Protein AF-A0A539D4J7-F1 (afdb_monomer)

Mean predicted aligned error: 3.65 Å

Structure (mmCIF, N/CA/C/O backbone):
data_AF-A0A539D4J7-F1
#
_entry.id   AF-A0A539D4J7-F1
#
loop_
_atom_site.group_PDB
_atom_site.id
_atom_site.type_symbol
_atom_site.label_atom_id
_atom_site.label_alt_id
_atom_site.label_comp_id
_atom_site.label_asym_id
_atom_site.label_entity_id
_atom_site.label_seq_id
_atom_site.pdbx_PDB_ins_code
_atom_site.Cartn_x
_atom_site.Cartn_y
_atom_site.Cartn_z
_atom_site.occupancy
_atom_site.B_iso_or_equiv
_atom_site.auth_seq_id
_atom_site.auth_comp_id
_atom_site.auth_asym_id
_atom_site.auth_atom_id
_atom_site.pdbx_PDB_model_num
ATOM 1 N N . PRO A 1 1 ? 16.917 -1.258 -17.026 1.00 84.56 1 PRO A N 1
ATOM 2 C CA . PRO A 1 1 ? 16.348 0.087 -16.740 1.00 84.56 1 PRO A CA 1
ATOM 3 C C . PRO A 1 1 ? 14.878 0.024 -16.319 1.00 84.56 1 PRO A C 1
ATOM 5 O O . PRO A 1 1 ? 14.536 0.522 -15.257 1.00 84.56 1 PRO A O 1
ATOM 8 N N . GLU A 1 2 ? 14.044 -0.652 -17.111 1.00 90.31 2 GLU A N 1
ATOM 9 C CA . GLU A 1 2 ? 12.601 -0.787 -16.871 1.00 90.31 2 GLU A CA 1
ATOM 10 C C . GLU A 1 2 ? 12.265 -1.505 -15.555 1.00 90.31 2 GLU A C 1
ATOM 12 O O . GLU A 1 2 ? 11.533 -0.960 -14.740 1.00 90.31 2 GLU A O 1
ATOM 17 N N . ALA A 1 3 ? 12.906 -2.644 -15.266 1.00 93.00 3 ALA A N 1
ATOM 18 C CA . ALA A 1 3 ? 12.726 -3.348 -13.991 1.00 93.00 3 ALA A CA 1
ATOM 19 C C . ALA A 1 3 ? 13.083 -2.486 -12.761 1.00 93.00 3 ALA A C 1
ATOM 21 O O . ALA A 1 3 ? 12.418 -2.556 -11.734 1.00 93.00 3 ALA A O 1
ATOM 22 N N . LEU A 1 4 ? 14.105 -1.627 -12.869 1.00 96.62 4 LEU A N 1
ATOM 23 C CA . LEU A 1 4 ? 14.480 -0.712 -11.785 1.00 96.62 4 LEU A CA 1
ATOM 24 C C . LEU A 1 4 ? 13.435 0.396 -11.595 1.00 96.62 4 LEU A C 1
ATOM 26 O O . LEU A 1 4 ? 13.122 0.752 -10.464 1.00 96.62 4 LEU A O 1
ATOM 30 N N . MET A 1 5 ? 12.888 0.933 -12.690 1.00 95.69 5 MET A N 1
ATOM 31 C CA . MET A 1 5 ? 11.793 1.905 -12.634 1.00 95.69 5 MET A CA 1
ATOM 32 C C . MET A 1 5 ? 10.526 1.285 -12.039 1.00 95.69 5 MET A C 1
ATOM 34 O O . MET A 1 5 ? 9.884 1.910 -11.197 1.00 95.69 5 MET A O 1
ATOM 38 N N . HIS A 1 6 ? 10.198 0.052 -12.428 1.00 94.69 6 HIS A N 1
ATOM 39 C CA . HIS A 1 6 ? 9.056 -0.687 -11.893 1.00 94.69 6 HIS A CA 1
ATOM 40 C C . HIS A 1 6 ? 9.194 -0.920 -10.382 1.00 94.69 6 HIS A C 1
ATOM 42 O O . HIS A 1 6 ? 8.288 -0.584 -9.619 1.00 94.69 6 HIS A O 1
ATOM 48 N N . GLU A 1 7 ? 10.366 -1.354 -9.914 1.00 96.38 7 GLU A N 1
ATOM 49 C CA . GLU A 1 7 ? 10.624 -1.491 -8.476 1.00 96.38 7 GLU A CA 1
ATOM 50 C C . GLU A 1 7 ? 10.628 -0.152 -7.730 1.00 96.38 7 GLU A C 1
ATOM 52 O O . GLU A 1 7 ? 10.130 -0.076 -6.604 1.00 96.38 7 GLU A O 1
ATOM 57 N N . ALA A 1 8 ? 11.127 0.925 -8.343 1.00 97.56 8 ALA A N 1
ATOM 58 C CA . ALA A 1 8 ? 11.066 2.263 -7.758 1.00 97.56 8 ALA A CA 1
ATOM 59 C C . ALA A 1 8 ? 9.615 2.748 -7.600 1.00 97.56 8 ALA A C 1
ATOM 61 O O . ALA A 1 8 ? 9.257 3.301 -6.558 1.00 97.56 8 ALA A O 1
ATOM 62 N N . MET A 1 9 ? 8.758 2.482 -8.590 1.00 95.81 9 MET A N 1
ATOM 63 C CA . MET A 1 9 ? 7.323 2.754 -8.510 1.00 95.81 9 MET A CA 1
ATOM 64 C C . MET A 1 9 ? 6.683 1.956 -7.369 1.00 95.81 9 MET A C 1
ATOM 66 O O . MET A 1 9 ? 6.005 2.534 -6.517 1.00 95.81 9 MET A O 1
ATOM 70 N N . ARG A 1 10 ? 6.953 0.648 -7.274 1.00 96.94 10 ARG A N 1
ATOM 71 C CA . ARG A 1 10 ? 6.429 -0.182 -6.178 1.00 96.94 10 ARG A CA 1
ATOM 72 C C . ARG A 1 10 ? 6.932 0.269 -4.809 1.00 96.94 10 ARG A C 1
ATOM 74 O O . ARG A 1 10 ? 6.166 0.273 -3.846 1.00 96.94 10 ARG A O 1
ATOM 81 N N . ALA A 1 11 ? 8.192 0.686 -4.706 1.00 97.88 11 ALA A N 1
ATOM 82 C CA . ALA A 1 11 ? 8.751 1.253 -3.483 1.00 97.88 11 ALA A CA 1
ATOM 83 C C . ALA A 1 11 ? 8.049 2.559 -3.083 1.00 97.88 11 ALA A C 1
ATOM 85 O O . ALA A 1 11 ? 7.734 2.737 -1.906 1.00 97.88 11 ALA A O 1
ATOM 86 N N . ASN A 1 12 ? 7.740 3.429 -4.047 1.00 97.81 12 ASN A N 1
ATOM 87 C CA . ASN A 1 12 ? 6.978 4.650 -3.802 1.00 97.81 12 ASN A CA 1
ATOM 88 C C . ASN A 1 12 ? 5.563 4.345 -3.284 1.00 97.81 12 ASN A C 1
ATOM 90 O O . ASN A 1 12 ? 5.163 4.905 -2.267 1.00 97.81 12 ASN A O 1
ATOM 94 N N . VAL A 1 13 ? 4.850 3.398 -3.903 1.00 98.00 13 VAL A N 1
ATOM 95 C CA . VAL A 1 13 ? 3.519 2.964 -3.441 1.00 98.00 13 VAL A CA 1
ATOM 96 C C . VAL A 1 13 ? 3.579 2.426 -2.008 1.00 98.00 13 VAL A C 1
ATOM 98 O O . VAL A 1 13 ? 2.761 2.814 -1.174 1.00 98.00 13 VAL A O 1
ATOM 101 N N . ARG A 1 14 ? 4.569 1.581 -1.680 1.00 97.62 14 ARG A N 1
ATOM 102 C CA . ARG A 1 14 ? 4.773 1.086 -0.305 1.00 97.62 14 ARG A CA 1
ATOM 103 C C . ARG A 1 14 ? 4.992 2.234 0.682 1.00 97.62 14 ARG A C 1
ATOM 105 O O . ARG A 1 14 ? 4.376 2.252 1.746 1.00 97.62 14 ARG A O 1
ATOM 112 N N . ALA A 1 15 ? 5.838 3.199 0.323 1.00 97.69 15 ALA A N 1
ATOM 113 C CA . ALA A 1 15 ? 6.112 4.364 1.157 1.00 97.69 15 ALA A CA 1
ATOM 114 C C . ALA A 1 15 ? 4.854 5.221 1.376 1.00 97.69 15 ALA A C 1
ATOM 116 O O . ALA A 1 15 ? 4.559 5.578 2.513 1.00 97.69 15 ALA A O 1
ATOM 117 N N . ALA A 1 16 ? 4.078 5.485 0.323 1.00 97.25 16 ALA A N 1
ATOM 118 C CA . ALA A 1 16 ? 2.836 6.248 0.401 1.00 97.25 16 ALA A CA 1
ATOM 119 C C . ALA A 1 16 ? 1.777 5.550 1.270 1.00 97.25 16 ALA A C 1
ATOM 121 O O . ALA A 1 16 ? 1.163 6.193 2.119 1.00 97.25 16 ALA A O 1
ATOM 122 N N . VAL A 1 17 ? 1.602 4.230 1.128 1.00 97.19 17 VAL A N 1
ATOM 123 C CA . VAL A 1 17 ? 0.693 3.455 1.992 1.00 97.19 17 VAL A CA 1
ATOM 124 C C . VAL A 1 17 ? 1.106 3.574 3.458 1.00 97.19 17 VAL A C 1
ATOM 126 O O . VAL A 1 17 ? 0.256 3.830 4.306 1.00 97.19 17 VAL A O 1
ATOM 129 N N . ASN A 1 18 ? 2.398 3.438 3.765 1.00 95.56 18 ASN A N 1
ATOM 130 C CA . ASN A 1 18 ? 2.887 3.580 5.138 1.00 95.56 18 ASN A CA 1
ATOM 131 C C . ASN A 1 18 ? 2.689 5.000 5.680 1.00 95.56 18 ASN A C 1
ATOM 133 O O . ASN A 1 18 ? 2.291 5.163 6.829 1.00 95.56 18 ASN A O 1
ATOM 137 N N . GLN A 1 19 ? 2.891 6.027 4.854 1.00 96.50 19 GLN A N 1
ATOM 138 C CA . GLN A 1 19 ? 2.601 7.406 5.243 1.00 96.50 19 GLN A CA 1
ATOM 139 C C . GLN A 1 19 ? 1.109 7.636 5.499 1.00 96.50 19 GLN A C 1
ATOM 141 O O . GLN A 1 19 ? 0.769 8.298 6.467 1.00 96.50 19 GLN A O 1
ATOM 146 N N . LEU A 1 20 ? 0.201 7.072 4.700 1.00 95.25 20 LEU A N 1
ATOM 147 C CA . LEU A 1 20 ? -1.241 7.189 4.954 1.00 95.25 20 LEU A CA 1
ATOM 148 C C . LEU A 1 20 ? -1.665 6.475 6.242 1.00 95.25 20 LEU A C 1
ATOM 150 O O . LEU A 1 20 ? -2.560 6.949 6.936 1.00 95.25 20 LEU A O 1
ATOM 154 N N . LYS A 1 21 ? -1.009 5.359 6.571 1.00 94.06 21 LYS A N 1
ATOM 155 C CA . LYS A 1 21 ? -1.272 4.598 7.797 1.00 94.06 21 LYS A CA 1
ATOM 156 C C . LYS A 1 21 ? -0.788 5.283 9.073 1.00 94.06 21 LYS A C 1
ATOM 158 O O . LYS A 1 21 ? -1.288 4.918 10.124 1.00 94.06 21 LYS A O 1
ATOM 163 N N . HIS A 1 22 ? 0.173 6.207 8.995 1.00 93.94 22 HIS A N 1
ATOM 164 C CA . HIS A 1 22 ? 0.857 6.767 10.177 1.00 93.94 22 HIS A CA 1
ATOM 165 C C . HIS A 1 22 ? 1.002 8.297 10.173 1.00 93.94 22 HIS A C 1
ATOM 167 O O . HIS A 1 22 ? 1.556 8.888 11.094 1.00 93.94 22 HIS A O 1
ATOM 173 N N . GLY A 1 23 ? 0.605 8.957 9.089 1.00 89.25 23 GLY A N 1
ATOM 174 C CA . GLY A 1 23 ? 0.744 10.401 8.905 1.00 89.25 23 GLY A CA 1
ATOM 175 C C . GLY A 1 23 ? -0.492 11.181 9.344 1.00 89.25 23 GLY A C 1
ATOM 176 O O . GLY A 1 23 ? -0.535 12.398 9.181 1.00 89.25 23 GLY A O 1
ATOM 177 N N . SER A 1 24 ? -1.522 10.497 9.848 1.00 94.56 24 SER A N 1
ATOM 178 C CA . SER A 1 24 ? -2.782 11.106 10.250 1.00 94.56 24 SER A CA 1
ATOM 179 C C . SER A 1 24 ? -3.463 10.267 11.321 1.00 94.56 24 SER A C 1
ATOM 181 O O . SER A 1 24 ? -4.007 9.202 11.029 1.00 94.56 24 SER A O 1
ATOM 183 N N . GLY A 1 25 ? -3.568 10.825 12.528 1.00 93.69 25 GLY A N 1
ATOM 184 C CA . GLY A 1 25 ? -4.300 10.189 13.625 1.00 93.69 25 GLY A CA 1
ATOM 185 C C . GLY A 1 25 ? -5.775 9.905 13.298 1.00 93.69 25 GLY A C 1
ATOM 186 O O . GLY A 1 25 ? -6.377 9.007 13.876 1.00 93.69 25 GLY A O 1
ATOM 187 N N . ILE A 1 26 ? -6.382 10.628 12.346 1.00 95.12 26 ILE A N 1
ATOM 188 C CA . ILE A 1 26 ? -7.739 10.317 11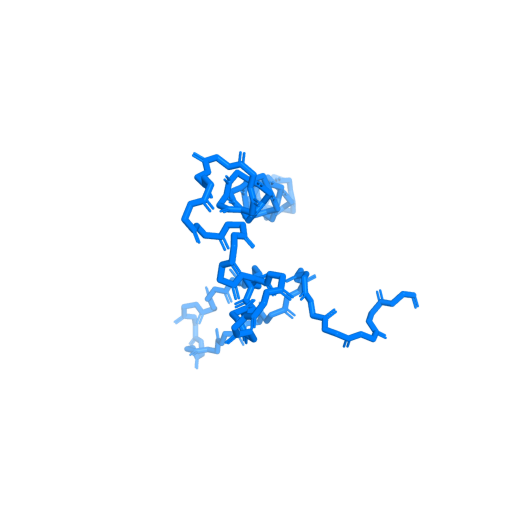.868 1.00 95.12 26 ILE A CA 1
ATOM 189 C C . ILE A 1 26 ? -7.736 8.988 11.111 1.00 95.12 26 ILE A C 1
ATOM 191 O O . ILE A 1 26 ? -8.565 8.127 11.393 1.00 95.12 26 ILE A O 1
ATOM 195 N N . LEU A 1 27 ? -6.816 8.819 10.158 1.00 94.75 27 LEU A N 1
ATOM 196 C CA . LEU A 1 27 ? -6.723 7.595 9.364 1.00 94.75 27 LEU A CA 1
ATOM 197 C C . LEU A 1 27 ? -6.322 6.404 10.233 1.00 94.75 27 LEU A C 1
ATOM 199 O O . LEU A 1 27 ? -6.933 5.351 10.101 1.00 94.75 27 LEU A O 1
ATOM 203 N N . GLU A 1 28 ? -5.388 6.590 11.166 1.00 95.38 28 GLU A N 1
ATOM 204 C CA . GLU A 1 28 ? -5.008 5.579 12.163 1.00 95.38 28 GLU A CA 1
ATOM 205 C C . GLU A 1 28 ? -6.225 5.080 12.946 1.00 95.38 28 GLU A C 1
ATOM 207 O O . GLU A 1 28 ? -6.534 3.890 12.920 1.00 95.38 28 GLU A O 1
ATOM 212 N N . ASN A 1 29 ? -7.001 5.999 13.532 1.00 95.75 29 ASN A N 1
ATOM 213 C CA . ASN A 1 29 ? -8.219 5.642 14.256 1.00 95.75 29 ASN A CA 1
ATOM 214 C C . ASN A 1 29 ? -9.224 4.894 13.366 1.00 95.75 29 ASN A C 1
ATOM 216 O O . ASN A 1 29 ? -9.875 3.952 13.821 1.00 95.75 29 ASN A O 1
ATOM 220 N N . LEU A 1 30 ? -9.382 5.294 12.101 1.00 96.56 30 LEU A N 1
ATOM 221 C CA . LEU A 1 30 ? -10.282 4.612 11.166 1.00 96.56 30 LEU A CA 1
ATOM 222 C C . LEU A 1 30 ? -9.795 3.201 10.815 1.00 96.56 30 LEU A C 1
ATOM 224 O O . LEU A 1 30 ? -10.620 2.292 10.694 1.00 96.56 30 LEU A O 1
ATOM 228 N N . ILE A 1 31 ? -8.484 3.017 10.665 1.00 94.25 31 ILE A N 1
ATOM 229 C CA . ILE A 1 31 ? -7.870 1.720 10.373 1.00 94.25 31 ILE A CA 1
ATOM 230 C C . ILE A 1 31 ? -8.057 0.772 11.558 1.00 94.25 31 ILE A C 1
ATOM 232 O O . ILE A 1 31 ? -8.536 -0.345 11.381 1.00 94.25 31 ILE A O 1
ATOM 236 N N . GLU A 1 32 ? -7.739 1.228 12.769 1.00 92.88 32 GLU A N 1
ATOM 237 C CA . GLU A 1 32 ? -7.764 0.390 13.970 1.00 92.88 32 GLU A CA 1
ATOM 238 C C . GLU A 1 32 ? -9.181 0.059 14.445 1.00 92.88 32 GLU A C 1
ATOM 240 O O . GLU A 1 32 ? -9.441 -1.054 14.897 1.00 92.88 32 GLU A O 1
ATOM 245 N N . SER A 1 33 ? -10.108 1.018 14.354 1.00 92.50 33 SER A N 1
ATOM 246 C CA . SER A 1 33 ? -11.409 0.912 15.032 1.00 92.50 33 SER A CA 1
ATOM 247 C C . SER A 1 33 ? -12.620 0.880 14.104 1.00 92.50 33 SER A C 1
ATOM 249 O O . SER A 1 33 ? -13.719 0.560 14.557 1.00 92.50 33 SER A O 1
ATOM 251 N N . ARG A 1 34 ? -12.462 1.225 12.816 1.00 89.00 34 ARG A N 1
ATOM 252 C CA . ARG A 1 34 ? -13.601 1.406 11.892 1.00 89.00 34 ARG A CA 1
ATOM 253 C C . ARG A 1 34 ? -13.498 0.621 10.587 1.00 89.00 34 ARG A C 1
ATOM 255 O O . ARG A 1 34 ? -14.316 0.833 9.696 1.00 89.00 34 ARG A O 1
ATOM 262 N N . GLY A 1 35 ? -12.538 -0.299 10.488 1.00 91.44 35 GLY A N 1
ATOM 263 C CA . GLY A 1 35 ? -12.421 -1.226 9.361 1.00 91.44 35 GLY A CA 1
ATOM 264 C C . GLY A 1 35 ? -11.914 -0.593 8.064 1.00 91.44 35 GLY A C 1
ATOM 265 O O . GLY A 1 35 ? -12.123 -1.161 6.993 1.00 91.44 35 GLY A O 1
ATOM 266 N N . LEU A 1 36 ? -11.259 0.572 8.131 1.00 94.88 36 LEU A N 1
ATOM 267 C CA . LEU A 1 36 ? -10.598 1.154 6.965 1.00 94.88 36 LEU A CA 1
ATOM 268 C C . LEU A 1 36 ? -9.342 0.342 6.620 1.00 94.88 36 LEU A C 1
ATOM 270 O O . LEU A 1 36 ? -8.441 0.195 7.439 1.00 94.88 36 LEU A O 1
ATOM 274 N N . LEU A 1 37 ? -9.246 -0.138 5.381 1.00 95.06 37 LEU A N 1
ATOM 275 C CA . LEU A 1 37 ? -8.064 -0.837 4.883 1.00 95.06 37 LEU A CA 1
ATOM 276 C C . LEU A 1 37 ? -7.340 0.023 3.843 1.00 95.06 37 LEU A C 1
ATOM 278 O O . LEU A 1 37 ? -7.936 0.449 2.856 1.00 95.06 37 LEU A O 1
ATOM 282 N N . VAL A 1 38 ? -6.038 0.233 4.043 1.00 95.81 38 VAL A N 1
ATOM 283 C CA . VAL A 1 38 ? -5.168 0.925 3.081 1.00 95.81 38 VAL A CA 1
ATOM 284 C C . VAL A 1 38 ? -4.269 -0.096 2.385 1.00 95.81 38 VAL A C 1
ATOM 286 O O . VAL A 1 38 ? -3.427 -0.732 3.031 1.00 95.81 38 VAL A O 1
ATOM 289 N N . VAL A 1 39 ? -4.439 -0.219 1.068 1.00 97.19 39 VAL A N 1
ATOM 290 C CA . VAL A 1 39 ? -3.698 -1.132 0.182 1.00 97.19 39 VAL A CA 1
ATOM 291 C C . VAL A 1 39 ? -2.954 -0.364 -0.905 1.00 97.19 39 VAL A C 1
ATOM 293 O O . VAL A 1 39 ? -3.371 0.716 -1.317 1.00 97.19 39 VAL A O 1
ATOM 296 N N . GLY A 1 40 ? -1.848 -0.936 -1.373 1.00 97.44 40 GLY A N 1
ATOM 297 C CA . GLY A 1 40 ? -1.073 -0.443 -2.507 1.00 97.44 40 GLY A CA 1
ATOM 298 C C . GLY A 1 40 ? -1.318 -1.286 -3.753 1.00 97.44 40 GLY A C 1
ATOM 299 O O . GLY A 1 40 ? -1.326 -2.521 -3.682 1.00 97.44 40 GLY A O 1
ATOM 300 N N . ALA A 1 41 ? -1.489 -0.613 -4.888 1.00 97.75 41 ALA A N 1
ATOM 301 C CA . ALA A 1 41 ? -1.697 -1.236 -6.185 1.00 97.75 41 ALA A CA 1
ATOM 302 C C . ALA A 1 41 ? -1.009 -0.448 -7.303 1.00 97.75 41 ALA A C 1
ATOM 304 O O . ALA A 1 41 ? -0.698 0.732 -7.144 1.00 97.75 41 ALA A O 1
ATOM 305 N N . GLU A 1 42 ? -0.800 -1.108 -8.435 1.00 96.12 42 GLU A N 1
ATOM 306 C CA . GLU A 1 42 ? -0.385 -0.491 -9.694 1.00 96.12 42 GLU A CA 1
ATOM 307 C C . GLU A 1 42 ? -1.467 -0.696 -10.757 1.00 96.12 42 GLU A C 1
ATOM 309 O O . GLU A 1 42 ? -2.205 -1.682 -10.716 1.00 96.12 42 GLU A O 1
ATOM 314 N N . TYR A 1 43 ? -1.580 0.255 -11.681 1.00 96.00 43 TYR A N 1
ATOM 315 C CA . TYR A 1 43 ? -2.513 0.191 -12.802 1.00 96.00 43 TYR A CA 1
ATOM 316 C C . TYR A 1 43 ? -1.753 -0.142 -14.084 1.00 96.00 43 TYR A C 1
ATOM 318 O O . TYR A 1 43 ? -0.834 0.583 -14.471 1.00 96.00 43 TYR A O 1
ATOM 326 N N . GLU A 1 44 ? -2.147 -1.224 -14.744 1.00 94.31 44 GLU A N 1
ATOM 327 C CA . GLU A 1 4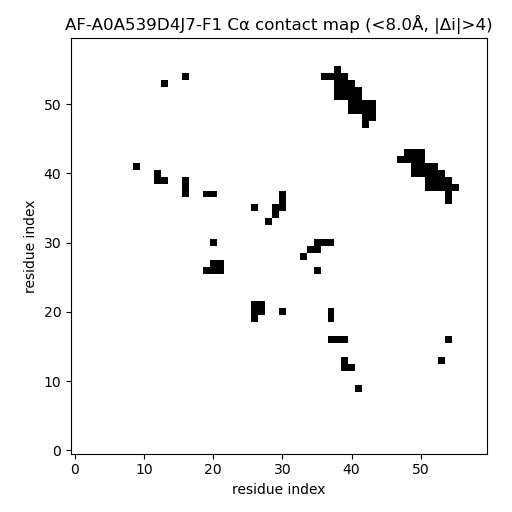4 ? -1.625 -1.623 -16.041 1.00 94.31 44 GLU A CA 1
ATOM 328 C C . GLU A 1 44 ? -2.405 -0.900 -17.145 1.00 94.31 44 GLU A C 1
ATOM 330 O O . GLU A 1 44 ? -3.590 -1.130 -17.373 1.00 94.31 44 GLU A O 1
ATOM 335 N N . ILE A 1 45 ? -1.734 0.024 -17.833 1.00 93.56 45 ILE A N 1
ATOM 336 C CA . ILE A 1 45 ? -2.369 0.896 -18.835 1.00 93.56 45 ILE A CA 1
ATOM 337 C C . ILE A 1 45 ? -2.789 0.106 -20.085 1.00 93.56 45 ILE A C 1
ATOM 339 O O . ILE A 1 45 ? -3.757 0.476 -20.745 1.00 93.56 45 ILE A O 1
ATOM 343 N N . SER A 1 46 ? -2.062 -0.962 -20.417 1.00 94.75 46 SER A N 1
ATOM 344 C CA . SER A 1 46 ? -2.266 -1.779 -21.619 1.00 94.75 46 SER A CA 1
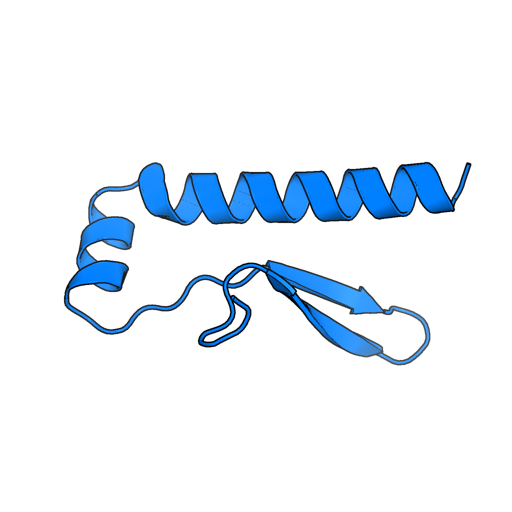ATOM 345 C C . 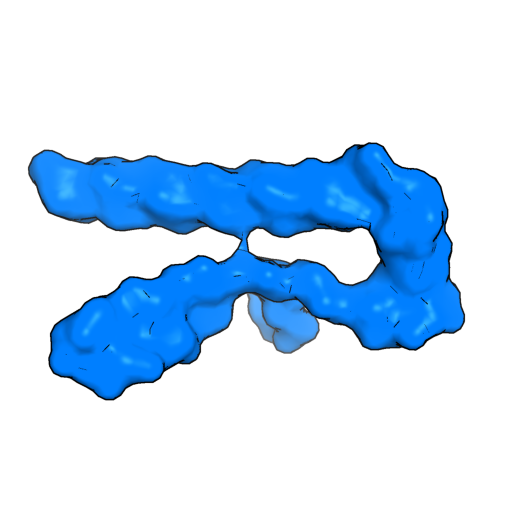SER A 1 46 ? -3.590 -2.540 -21.609 1.00 94.75 46 SER A C 1
ATOM 347 O O . SER A 1 46 ? -4.232 -2.627 -22.654 1.00 94.75 46 SER A O 1
ATOM 349 N N . ASP A 1 47 ? -4.001 -3.083 -20.462 1.00 95.19 47 ASP A N 1
ATOM 350 C CA . ASP A 1 47 ? -5.221 -3.893 -20.342 1.00 95.19 47 ASP A CA 1
ATOM 351 C C . ASP A 1 47 ? -6.238 -3.356 -19.317 1.00 95.19 47 ASP A C 1
ATOM 353 O O . ASP A 1 47 ? -7.352 -3.872 -19.208 1.00 95.19 47 ASP A O 1
ATOM 357 N N . GLY A 1 48 ? -5.883 -2.283 -18.608 1.00 96.25 48 GLY A N 1
ATOM 358 C CA . GLY A 1 48 ? -6.729 -1.594 -17.643 1.00 96.25 48 GLY A CA 1
ATOM 359 C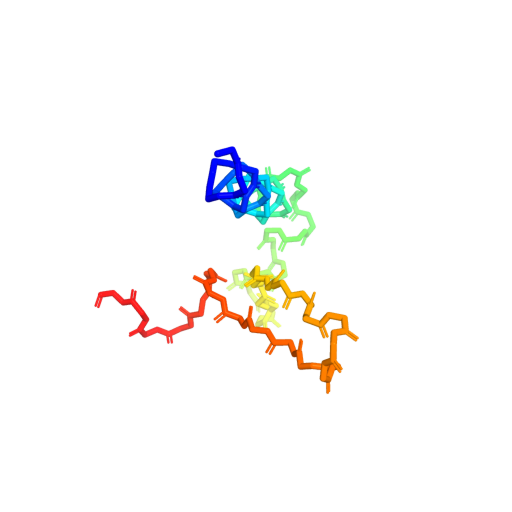 C . GLY A 1 48 ? -6.872 -2.301 -16.298 1.00 96.25 48 GLY A C 1
ATOM 360 O O . GLY A 1 48 ? -7.773 -1.966 -15.522 1.00 96.25 48 GLY A O 1
ATOM 361 N N . ARG A 1 49 ? -6.033 -3.297 -16.001 1.00 97.94 49 ARG A N 1
ATOM 362 C CA . ARG A 1 49 ? -6.102 -4.024 -14.733 1.00 97.94 49 ARG A CA 1
ATOM 363 C C . ARG A 1 49 ? -5.427 -3.272 -13.597 1.00 97.94 49 ARG A C 1
ATOM 365 O O . ARG A 1 49 ? -4.449 -2.553 -13.767 1.00 97.94 49 ARG A O 1
ATOM 372 N N . VAL A 1 50 ? -5.945 -3.496 -12.394 1.00 97.19 50 VAL A N 1
ATOM 373 C CA . VAL A 1 50 ? -5.335 -3.038 -11.144 1.00 97.19 50 VAL A CA 1
ATOM 374 C C . VAL A 1 50 ? -4.721 -4.245 -10.450 1.00 97.19 50 VAL A C 1
ATOM 376 O O . VAL A 1 50 ? -5.431 -5.196 -10.115 1.00 97.19 50 VAL A O 1
ATOM 379 N N . HIS A 1 51 ? -3.415 -4.204 -10.205 1.00 95.81 51 HIS A N 1
ATOM 380 C CA . HIS A 1 51 ? -2.704 -5.247 -9.478 1.00 95.81 51 HIS A CA 1
ATOM 381 C C . HIS A 1 51 ? -2.399 -4.782 -8.053 1.00 95.81 51 HIS A C 1
ATOM 383 O O . HIS A 1 51 ? -1.524 -3.945 -7.826 1.00 95.81 51 HIS A O 1
ATOM 389 N N . PHE A 1 52 ? -3.129 -5.329 -7.081 1.00 96.81 52 PHE A N 1
ATOM 390 C CA . PHE A 1 52 ? -2.903 -5.080 -5.659 1.00 96.81 52 PHE A CA 1
ATOM 391 C C . PHE A 1 52 ? -1.748 -5.945 -5.154 1.00 96.81 52 PHE A C 1
ATOM 393 O O . PHE A 1 52 ? -1.748 -7.155 -5.360 1.00 96.81 52 PHE A O 1
ATOM 400 N N . PHE A 1 53 ? -0.773 -5.342 -4.472 1.00 95.44 53 PHE A N 1
ATOM 401 C CA . PHE A 1 53 ? 0.436 -6.063 -4.046 1.00 95.44 53 PHE A CA 1
ATOM 402 C C . PHE A 1 53 ? 0.952 -5.686 -2.652 1.00 95.44 53 PHE A C 1
ATOM 404 O O . PHE A 1 53 ? 1.936 -6.265 -2.196 1.00 95.44 53 PHE A O 1
ATOM 411 N N . TYR A 1 54 ? 0.342 -4.716 -1.965 1.00 96.62 54 TYR A N 1
ATOM 412 C CA . TYR A 1 54 ? 0.795 -4.296 -0.638 1.00 96.62 54 TYR A CA 1
ATOM 413 C C . TYR A 1 54 ? -0.368 -4.018 0.311 1.00 96.62 54 TYR A C 1
ATOM 415 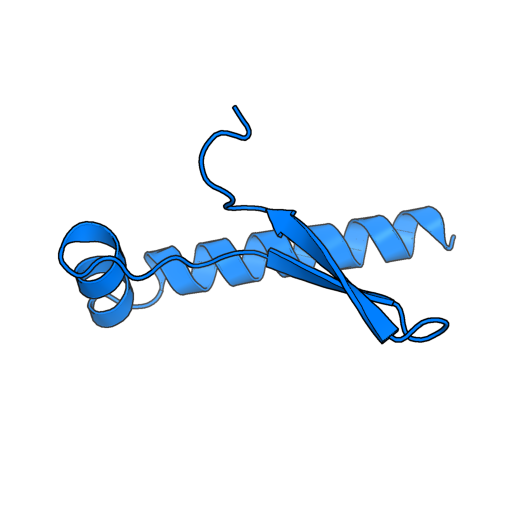O O . TYR A 1 54 ? -1.360 -3.408 -0.078 1.00 96.62 54 TYR A O 1
ATOM 423 N N . GLY A 1 55 ? -0.228 -4.428 1.575 1.00 93.25 55 GLY A N 1
ATOM 424 C CA . GLY A 1 55 ? -1.225 -4.180 2.620 1.00 93.25 55 GLY A CA 1
ATOM 425 C C . GLY A 1 55 ? -2.486 -5.046 2.534 1.00 93.25 55 GLY A C 1
ATOM 426 O O . GLY A 1 55 ? -3.469 -4.713 3.189 1.00 93.25 55 GLY A O 1
ATOM 427 N N . LEU A 1 5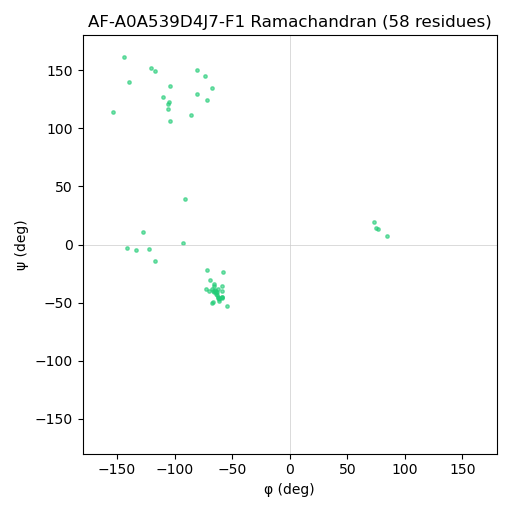6 ? -2.473 -6.122 1.741 1.00 93.31 56 LEU A N 1
ATOM 428 C CA . LEU A 1 56 ? -3.582 -7.072 1.651 1.00 93.31 56 LEU A CA 1
ATOM 429 C C . LEU A 1 56 ? -3.652 -7.957 2.912 1.00 93.31 56 LEU A C 1
ATOM 431 O O . LEU A 1 56 ? -2.615 -8.309 3.478 1.00 93.31 56 LEU A O 1
ATOM 435 N N . PRO A 1 57 ? -4.852 -8.339 3.371 1.00 87.75 57 PRO A N 1
ATOM 436 C CA . PRO A 1 57 ? -4.994 -9.289 4.467 1.00 87.75 57 PRO A CA 1
ATOM 437 C C . PRO A 1 57 ? -4.513 -10.685 4.036 1.00 87.75 57 PRO A C 1
ATOM 439 O O . PRO A 1 57 ? -4.860 -11.159 2.958 1.00 87.75 57 PRO A O 1
ATOM 442 N N . GLY A 1 58 ? -3.731 -11.355 4.890 1.00 79.25 58 GLY A N 1
ATOM 443 C CA . GLY A 1 58 ? -3.311 -12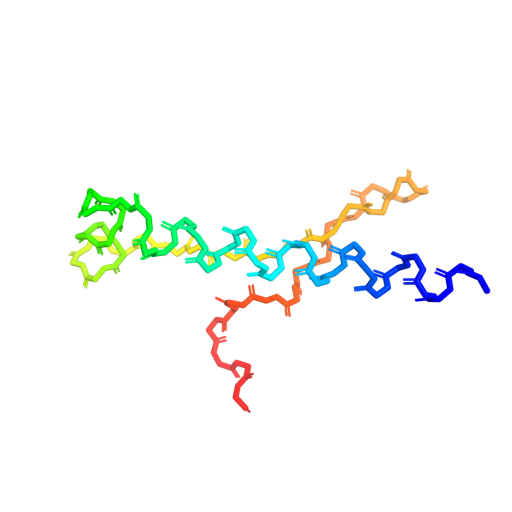.749 4.679 1.00 79.25 58 GLY A CA 1
ATOM 444 C C . GLY A 1 58 ? -2.080 -12.967 3.790 1.00 79.25 58 GLY A C 1
ATOM 445 O O . GLY A 1 58 ? -1.763 -14.112 3.497 1.00 79.25 58 GLY A O 1
ATOM 446 N N . SER A 1 59 ? -1.367 -11.915 3.381 1.00 59.34 59 SER A N 1
ATOM 447 C CA . SER A 1 59 ? -0.135 -12.019 2.578 1.00 59.34 59 SER A CA 1
ATOM 448 C C . SER A 1 59 ? 1.149 -12.095 3.426 1.00 59.34 59 SER A C 1
ATOM 450 O O . SER A 1 59 ? 2.130 -11.431 3.091 1.00 59.34 59 SER A O 1
ATOM 452 N N . ALA A 1 60 ? 1.113 -12.829 4.546 1.00 48.53 60 ALA A N 1
ATOM 453 C CA . ALA A 1 60 ? 2.280 -13.093 5.398 1.00 48.53 60 ALA A CA 1
ATOM 454 C C . ALA A 1 60 ? 3.105 -14.272 4.868 1.00 48.53 60 ALA A C 1
ATOM 456 O O .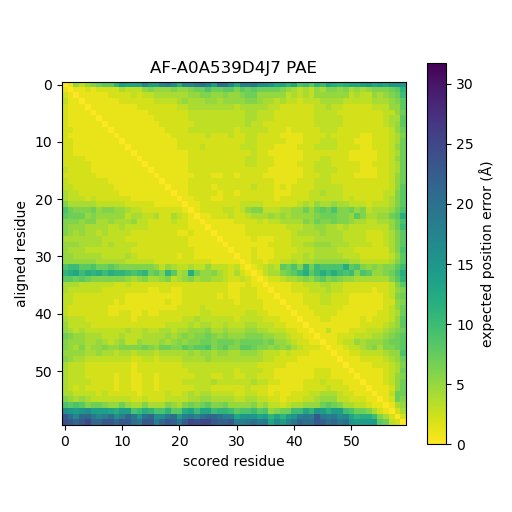 ALA A 1 60 ? 2.480 -15.276 4.459 1.00 48.53 60 ALA A O 1
#

Radius of gyration: 13.46 Å; Cα contacts (8 Å, |Δi|>4): 51; chains: 1; bounding box: 30×24×37 Å

Secondary structure (DSSP, 8-state):
-HHHHHHHHHHHHHHHHHHHHHS-HHHHHHHHHH-----EEEE-TTT--EEEEES-TT--

Foldseek 3Di:
DVVVVVVVVVVVQQVVLVCQCPVDPVSVCCVVPPVDFRWGWDADPVVGDIGTDGRDPPPD

pLDDT: mean 93.35, std 8.09, range [48.53, 98.0]

Solvent-accessible surface area (backbone atoms only — not comparable to full-atom values): 3697 Å² total; per-residue (Å²): 113,66,70,58,51,52,50,49,51,53,50,49,40,55,52,51,46,51,43,55,55,71,71,33,74,68,50,34,51,33,38,77,75,66,76,49,81,71,65,26,66,50,75,43,82,92,81,68,47,75,50,75,80,36,70,61,89,86,79,122

Nearest PDB structures (foldseek):
  5m32-assembly1_o  TM=4.124E-01  e=9.448E-01  Homo sapiens
  2mt4-assembly1_A  TM=3.736E-01  e=5.421E+00  Bacillus subtilis subsp. subtilis str. 168

Sequence (60 aa):
PEALMHEAMRANVRAAVNQLKHGSGILENLIESRGLLVVGAEYEISDGRVHFFYGLPGSA